Protein AF-A0A444UZ54-F1 (afdb_monomer_lite)

InterPro domains:
  IPR008380 HAD-superfamily hydrolase, subfamily IG, 5'-nucleotidase [PF05761] (2-70)
  IPR008380 HAD-superfamily hydrolase, subfamily IG, 5'-nucleotidase [PTHR12103] (2-69)
  IPR036412 HAD-like superfamily [SSF56784] (2-71)

Radius of gyration: 17.94 Å; chains: 1; bounding box: 31×48×44 Å

Sequence (94 aa):
MKERHELRSVTKNLFNPQFGSIFRTYHNPTYFSRRLCRFSDLYMASISCLLNYDLQFTFYPRRTPLQHEAPLWMDQLCTGCMKTPFLEEMVHIR

Foldseek 3Di:
DVVVVVVVVVQQVVADVPPGDCADDDPGGDPNNVVCVVPDPDDDPDPCVCVVDDPPDDDDDDDDDDPPDDPPVVRPPPPPPDDDPPPVVVVPDD

Secondary structure (DSSP, 8-state):
-HHHHHHHHHHHTTSBTTTB-SSEETTEE-HHHHHHHHH-S---S-GGGGGGS-TTPPP-PPP---TTS---GGGGTTSS----GGGTTGGG--

Organism: Acipenser ruthenus (NCBI:txid7906)

Structure (mmCIF, N/CA/C/O backbone):
data_AF-A0A444UZ54-F1
#
_entry.id   AF-A0A444UZ54-F1
#
loop_
_atom_site.group_PDB
_atom_site.id
_atom_site.type_symbol
_atom_site.label_atom_id
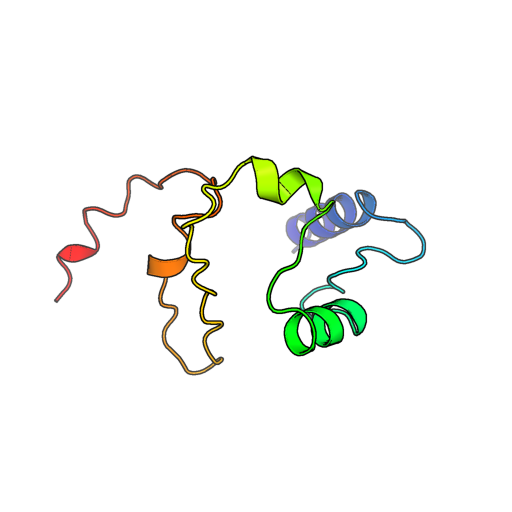_atom_site.label_alt_id
_atom_site.label_comp_id
_atom_site.label_asym_id
_atom_site.label_entity_id
_atom_site.label_seq_id
_atom_site.pdbx_PDB_ins_code
_atom_site.Cartn_x
_atom_site.Cartn_y
_atom_site.Cartn_z
_atom_site.occupancy
_atom_site.B_iso_or_equiv
_atom_site.auth_seq_id
_atom_site.auth_comp_id
_atom_site.auth_asym_id
_atom_site.auth_atom_id
_atom_site.pdbx_PDB_model_num
ATOM 1 N N . MET A 1 1 ? 18.512 5.375 -21.402 1.00 75.81 1 MET A N 1
ATOM 2 C CA . MET A 1 1 ? 17.944 4.000 -21.448 1.00 75.81 1 MET A CA 1
ATOM 3 C C . MET A 1 1 ? 18.828 2.971 -20.747 1.00 75.81 1 MET A C 1
ATOM 5 O O . MET A 1 1 ? 18.298 2.244 -19.920 1.00 75.81 1 MET A O 1
ATOM 9 N N . LYS A 1 2 ? 20.141 2.918 -21.018 1.00 92.00 2 LYS A N 1
ATOM 10 C CA . LYS A 1 2 ? 21.081 1.957 -20.405 1.00 92.00 2 LYS A CA 1
ATOM 11 C C . LYS A 1 2 ? 21.049 1.942 -18.866 1.00 92.00 2 LYS A C 1
ATOM 13 O O . LYS A 1 2 ? 20.739 0.912 -18.284 1.00 92.00 2 LYS A O 1
ATOM 18 N N . GLU A 1 3 ? 21.192 3.105 -18.240 1.00 95.12 3 GLU A N 1
ATOM 19 C CA . GLU A 1 3 ? 21.109 3.282 -16.780 1.00 95.12 3 GLU A CA 1
ATOM 20 C C . GLU A 1 3 ? 19.813 2.706 -16.174 1.00 95.12 3 GLU A C 1
ATOM 22 O O . GLU A 1 3 ? 19.824 1.951 -15.206 1.00 95.12 3 GLU A O 1
ATOM 27 N N . ARG A 1 4 ? 18.660 2.979 -16.802 1.00 90.06 4 ARG A N 1
ATOM 28 C CA . ARG A 1 4 ? 17.362 2.439 -16.367 1.00 90.06 4 ARG A CA 1
ATOM 29 C C . ARG A 1 4 ? 17.331 0.910 -16.401 1.00 90.06 4 ARG A C 1
ATOM 31 O O . ARG A 1 4 ? 16.679 0.299 -15.557 1.00 90.06 4 ARG A O 1
ATOM 38 N N . HIS A 1 5 ? 17.963 0.294 -17.397 1.00 89.81 5 HIS A N 1
ATOM 39 C CA . HIS A 1 5 ? 18.047 -1.162 -17.495 1.00 89.81 5 HIS A CA 1
ATOM 40 C C . HIS A 1 5 ? 18.979 -1.748 -16.434 1.00 89.81 5 HIS A C 1
ATOM 42 O O . HIS A 1 5 ? 18.623 -2.756 -15.824 1.00 89.81 5 HIS A O 1
ATOM 48 N N . GLU A 1 6 ? 20.109 -1.096 -16.171 1.00 93.44 6 GLU A N 1
ATOM 49 C CA . GLU A 1 6 ? 21.059 -1.495 -15.127 1.00 93.44 6 GLU A CA 1
ATOM 50 C C . GLU A 1 6 ? 20.401 -1.459 -13.746 1.00 93.44 6 GLU A C 1
ATOM 52 O O . GLU A 1 6 ? 20.375 -2.479 -13.057 1.00 93.44 6 GLU A O 1
ATOM 57 N N . LEU A 1 7 ? 19.737 -0.352 -13.397 1.00 88.88 7 LEU A N 1
ATOM 58 C CA . LEU A 1 7 ? 18.997 -0.227 -12.137 1.00 88.88 7 LEU A CA 1
ATOM 59 C C . LEU A 1 7 ? 17.924 -1.311 -11.991 1.00 88.88 7 LEU A C 1
ATOM 61 O O . LEU A 1 7 ? 17.827 -1.958 -10.954 1.00 88.88 7 LEU A O 1
ATOM 65 N N . ARG A 1 8 ? 17.146 -1.576 -13.048 1.00 85.19 8 ARG A N 1
ATOM 66 C CA . ARG A 1 8 ? 16.136 -2.650 -13.029 1.00 85.19 8 ARG A CA 1
ATOM 67 C C . ARG A 1 8 ? 16.746 -4.028 -12.810 1.00 85.19 8 ARG A C 1
ATOM 69 O O . ARG A 1 8 ? 16.113 -4.852 -12.156 1.00 85.19 8 ARG A O 1
ATOM 76 N N . SER A 1 9 ? 17.912 -4.292 -13.394 1.00 86.44 9 SER A N 1
ATOM 77 C CA . SER A 1 9 ? 18.624 -5.558 -13.221 1.00 86.44 9 SER A CA 1
ATOM 78 C C . SER A 1 9 ? 19.074 -5.720 -11.769 1.00 86.44 9 SER A C 1
ATOM 80 O O . SER A 1 9 ? 18.715 -6.698 -11.117 1.00 86.44 9 SER A O 1
ATOM 82 N N . VAL A 1 10 ? 19.737 -4.698 -11.221 1.00 89.19 10 VAL A N 1
ATOM 83 C CA . VAL A 1 10 ? 20.205 -4.687 -9.827 1.00 89.19 10 VAL A CA 1
ATOM 84 C C . VAL A 1 10 ? 19.039 -4.850 -8.851 1.00 89.19 10 VAL A C 1
ATOM 86 O O . VAL A 1 10 ? 19.098 -5.699 -7.964 1.00 89.19 10 VAL A O 1
ATOM 89 N N . THR A 1 11 ? 17.941 -4.110 -9.033 1.00 86.75 11 THR A N 1
ATOM 90 C CA . THR A 1 11 ? 16.787 -4.204 -8.126 1.00 86.75 11 THR A CA 1
ATOM 91 C C . THR A 1 11 ? 16.090 -5.563 -8.200 1.00 86.75 11 THR A C 1
ATOM 93 O O . THR A 1 11 ? 15.583 -6.044 -7.191 1.00 86.75 11 THR A O 1
ATOM 96 N N . LYS A 1 12 ? 16.061 -6.214 -9.370 1.00 86.31 12 LYS A N 1
ATOM 97 C CA . LYS A 1 12 ? 15.491 -7.565 -9.497 1.00 86.31 12 LYS A CA 1
ATOM 98 C C . LYS A 1 12 ? 16.302 -8.612 -8.735 1.00 86.31 12 LYS A C 1
ATOM 100 O O . LYS A 1 12 ? 15.700 -9.526 -8.181 1.00 86.31 12 LYS A O 1
ATOM 105 N N . ASN A 1 13 ? 17.621 -8.443 -8.657 1.00 87.69 13 ASN A N 1
ATOM 106 C CA . ASN A 1 13 ? 18.513 -9.369 -7.958 1.00 87.69 13 ASN A CA 1
ATOM 107 C C . ASN A 1 13 ? 18.362 -9.336 -6.425 1.00 87.69 13 ASN A C 1
ATOM 109 O O . ASN A 1 13 ? 18.886 -10.214 -5.752 1.00 87.69 13 ASN A O 1
ATOM 113 N N . LEU A 1 14 ? 17.643 -8.353 -5.867 1.00 89.31 14 LEU A N 1
ATOM 114 C CA . LEU A 1 14 ? 17.326 -8.283 -4.431 1.00 89.31 14 LEU A CA 1
ATOM 115 C C . LEU A 1 14 ? 16.203 -9.244 -4.017 1.00 89.31 14 LEU A C 1
ATOM 117 O O . LEU A 1 14 ? 15.989 -9.472 -2.828 1.00 89.31 14 LEU A O 1
ATOM 121 N N . PHE A 1 15 ? 15.445 -9.763 -4.982 1.00 91.62 15 PHE A N 1
ATOM 122 C CA . PHE A 1 15 ? 14.326 -10.660 -4.729 1.00 91.62 15 PHE A CA 1
ATOM 123 C C . PHE A 1 15 ? 14.705 -12.109 -5.014 1.00 91.62 15 PHE A C 1
ATOM 125 O O . PHE A 1 15 ? 15.769 -12.408 -5.550 1.00 91.62 15 PHE A O 1
ATOM 132 N N . ASN A 1 16 ? 13.795 -13.024 -4.678 1.00 91.94 16 ASN A N 1
ATOM 133 C CA . ASN A 1 16 ? 13.951 -14.423 -5.036 1.00 91.94 16 ASN A CA 1
ATOM 134 C C . ASN A 1 16 ? 14.212 -14.550 -6.557 1.00 91.94 16 ASN A C 1
ATOM 136 O O . ASN A 1 16 ? 13.418 -14.031 -7.344 1.00 91.94 16 ASN A O 1
ATOM 140 N N . PRO A 1 17 ? 15.281 -15.239 -6.991 1.00 90.88 17 PRO A N 1
ATOM 141 C CA . PRO A 1 17 ? 15.667 -15.275 -8.403 1.00 90.88 17 PRO A CA 1
ATOM 142 C C . PRO A 1 17 ? 14.679 -16.046 -9.291 1.00 90.88 17 PRO A C 1
ATOM 144 O O . PRO A 1 17 ? 14.650 -15.827 -10.498 1.00 90.88 17 PRO A O 1
ATOM 147 N N . GLN A 1 18 ? 13.865 -16.935 -8.715 1.00 92.00 18 GLN A N 1
ATOM 148 C CA . GLN A 1 18 ? 12.900 -17.757 -9.450 1.00 92.00 18 GLN A CA 1
ATOM 149 C C . GLN A 1 18 ? 11.527 -17.082 -9.545 1.00 92.00 18 GLN A C 1
ATOM 151 O O . GLN A 1 18 ? 10.904 -17.088 -10.604 1.00 92.00 18 GLN A O 1
ATOM 156 N N . PHE A 1 19 ? 11.057 -16.486 -8.446 1.00 89.69 19 PHE A N 1
ATOM 157 C CA . PHE A 1 19 ? 9.685 -15.976 -8.325 1.00 89.69 19 PHE A CA 1
ATOM 158 C C . PHE A 1 19 ? 9.594 -14.452 -8.189 1.00 89.69 19 PHE A C 1
ATOM 160 O O . PHE A 1 19 ? 8.518 -13.876 -8.347 1.00 89.69 19 PHE A O 1
ATOM 167 N N . GLY A 1 20 ? 10.711 -13.775 -7.927 1.00 92.12 20 GLY A N 1
ATOM 168 C CA . GLY A 1 20 ? 10.748 -12.338 -7.691 1.00 92.12 20 GLY A CA 1
ATOM 169 C C . GLY A 1 20 ? 10.039 -11.935 -6.398 1.00 92.12 20 GLY A C 1
ATOM 170 O O . GLY A 1 20 ? 10.082 -12.634 -5.385 1.00 92.12 20 GLY A O 1
ATOM 171 N N . SER A 1 21 ? 9.420 -10.755 -6.417 1.00 93.69 21 SER A N 1
ATOM 172 C CA . SER A 1 21 ? 8.649 -10.249 -5.283 1.00 93.69 21 SER A CA 1
ATOM 173 C C . SER A 1 21 ? 7.287 -10.932 -5.207 1.00 93.69 21 SER A C 1
ATOM 175 O O . SER A 1 21 ? 6.550 -10.974 -6.191 1.00 93.69 21 SER A O 1
ATOM 177 N N . ILE A 1 22 ? 6.895 -11.350 -4.001 1.00 95.19 22 ILE A N 1
ATOM 178 C CA . ILE A 1 22 ? 5.537 -11.839 -3.738 1.00 95.19 22 ILE A CA 1
ATOM 179 C C . ILE A 1 22 ? 4.472 -10.760 -3.981 1.00 95.19 22 ILE A C 1
ATOM 181 O O . ILE A 1 22 ? 3.325 -11.096 -4.261 1.00 95.19 22 ILE A O 1
ATOM 185 N N . PHE A 1 23 ? 4.828 -9.470 -3.921 1.00 95.12 23 PHE A N 1
ATOM 186 C CA . PHE A 1 23 ? 3.853 -8.380 -3.970 1.00 95.12 23 PHE A CA 1
ATOM 187 C C . PHE A 1 23 ? 3.672 -7.743 -5.351 1.00 95.12 23 PHE A C 1
ATOM 189 O O . PHE A 1 23 ? 2.591 -7.227 -5.662 1.00 95.12 23 PHE A O 1
ATOM 196 N N . ARG A 1 24 ? 4.711 -7.727 -6.190 1.00 92.38 24 ARG A N 1
ATOM 197 C CA . ARG A 1 24 ? 4.689 -6.985 -7.458 1.00 92.38 24 ARG A CA 1
ATOM 198 C C . ARG A 1 24 ? 5.500 -7.675 -8.546 1.00 92.38 24 ARG A C 1
ATOM 200 O O . ARG A 1 24 ? 6.609 -8.143 -8.314 1.00 92.38 24 ARG A O 1
ATOM 207 N N . THR A 1 25 ? 4.994 -7.606 -9.770 1.00 88.69 25 THR A N 1
ATOM 208 C CA . THR A 1 25 ? 5.727 -7.952 -10.986 1.00 88.69 25 THR A CA 1
ATOM 209 C C . THR A 1 25 ? 5.816 -6.713 -11.867 1.00 88.69 25 THR A C 1
ATOM 211 O O . THR A 1 25 ? 4.823 -6.268 -12.444 1.00 88.69 25 THR A O 1
ATOM 214 N N . TYR A 1 26 ? 7.017 -6.141 -11.974 1.00 85.12 26 TYR A N 1
ATOM 215 C CA . TYR A 1 26 ? 7.259 -4.892 -12.699 1.00 85.12 26 TYR A CA 1
ATOM 216 C C . TYR A 1 26 ? 6.357 -3.750 -12.194 1.00 85.12 26 TYR A C 1
ATOM 218 O O . TYR A 1 26 ? 6.549 -3.290 -11.074 1.00 85.12 26 TYR A O 1
ATOM 226 N N . HIS A 1 27 ? 5.369 -3.317 -12.979 1.00 84.62 27 HIS A N 1
ATOM 227 C CA . HIS A 1 27 ? 4.438 -2.247 -12.607 1.00 84.62 27 HIS A CA 1
ATOM 228 C C . HIS A 1 27 ? 3.153 -2.753 -11.953 1.00 84.62 27 HIS A C 1
ATOM 230 O O . HIS A 1 27 ? 2.422 -1.961 -11.367 1.00 84.62 27 HIS A O 1
ATOM 236 N N . ASN A 1 28 ? 2.887 -4.059 -11.992 1.00 91.00 28 ASN A N 1
ATOM 237 C CA . ASN A 1 28 ? 1.590 -4.623 -11.627 1.00 91.00 28 ASN A CA 1
ATOM 238 C C . ASN A 1 28 ? 1.647 -5.373 -10.288 1.00 91.00 28 ASN A C 1
ATOM 240 O O . ASN A 1 28 ? 2.621 -6.086 -10.037 1.00 91.00 28 ASN A O 1
ATOM 244 N N . PRO A 1 29 ? 0.622 -5.259 -9.426 1.00 95.06 29 PRO A N 1
ATOM 245 C CA . PRO A 1 29 ? 0.520 -6.097 -8.236 1.00 95.06 29 PRO A CA 1
ATOM 246 C C . PRO A 1 29 ? 0.327 -7.567 -8.631 1.00 95.06 29 PRO A C 1
ATOM 248 O O . PRO A 1 29 ? -0.332 -7.873 -9.628 1.00 95.06 29 PRO A O 1
ATOM 251 N N . THR A 1 30 ? 0.873 -8.482 -7.835 1.00 96.38 30 THR A N 1
ATOM 252 C CA . THR A 1 30 ? 0.648 -9.925 -8.013 1.00 96.38 30 THR A CA 1
ATOM 253 C C . THR A 1 30 ? -0.785 -10.313 -7.642 1.00 96.38 30 THR A C 1
ATOM 255 O O . THR A 1 30 ? -1.517 -9.560 -6.992 1.00 96.38 30 THR A O 1
ATOM 258 N N . TYR A 1 31 ? -1.188 -11.533 -8.007 1.00 96.62 31 TYR A N 1
ATOM 259 C CA . TYR A 1 31 ? -2.449 -12.109 -7.537 1.00 96.62 31 TYR A CA 1
ATOM 260 C C . TYR A 1 31 ? -2.534 -12.128 -6.002 1.00 96.62 31 TYR A C 1
ATOM 262 O O . TYR A 1 31 ? -3.569 -11.762 -5.448 1.00 96.62 31 TYR A O 1
ATOM 270 N N . PHE A 1 32 ? -1.430 -12.472 -5.327 1.00 96.88 32 PHE A N 1
ATOM 271 C CA . PHE A 1 32 ? -1.332 -12.443 -3.868 1.00 96.88 32 PHE A CA 1
ATOM 272 C C . PHE A 1 32 ? -1.659 -11.054 -3.308 1.00 96.88 32 PHE A C 1
ATOM 274 O O . PHE A 1 32 ? -2.582 -10.937 -2.508 1.00 96.88 32 PHE A O 1
ATOM 281 N N . SER A 1 33 ? -1.009 -9.992 -3.798 1.00 96.31 33 SER A N 1
ATOM 282 C CA . SER A 1 33 ? -1.297 -8.615 -3.361 1.00 96.31 33 SER A CA 1
ATOM 283 C C . SER A 1 33 ? -2.749 -8.211 -3.566 1.00 96.31 33 SER A C 1
ATOM 285 O O . SER A 1 33 ? -3.350 -7.588 -2.699 1.00 96.31 33 SER A O 1
ATOM 287 N N . ARG A 1 34 ? -3.344 -8.575 -4.707 1.00 95.38 34 ARG A N 1
ATOM 288 C CA . ARG A 1 34 ? -4.748 -8.242 -4.990 1.00 95.38 34 ARG A CA 1
ATOM 289 C C . ARG A 1 34 ? -5.711 -8.949 -4.036 1.00 95.38 34 ARG A C 1
ATOM 291 O O . ARG A 1 34 ? -6.733 -8.372 -3.680 1.00 95.38 34 ARG A O 1
ATOM 298 N N . ARG A 1 35 ? -5.412 -10.194 -3.651 1.00 97.38 35 ARG A N 1
ATOM 299 C CA . ARG A 1 35 ? -6.209 -10.951 -2.671 1.00 97.38 35 ARG A CA 1
ATOM 300 C C . ARG A 1 35 ? -6.008 -10.395 -1.266 1.00 97.38 35 ARG A C 1
ATOM 302 O O . ARG A 1 35 ? -6.999 -10.205 -0.573 1.00 97.38 35 ARG A O 1
ATOM 309 N N . LEU A 1 36 ? -4.770 -10.065 -0.903 1.00 95.69 36 LEU A N 1
ATOM 310 C CA . LEU A 1 36 ? -4.422 -9.421 0.360 1.00 95.69 36 LEU A CA 1
ATOM 311 C C . LEU A 1 36 ? -5.239 -8.136 0.557 1.00 95.69 36 LEU A C 1
ATOM 313 O O . LEU A 1 36 ? -6.054 -8.063 1.466 1.00 95.69 36 LEU A O 1
ATOM 317 N N . CYS A 1 37 ? -5.135 -7.180 -0.370 1.00 92.50 37 CYS A N 1
ATOM 318 C CA . CYS A 1 37 ? -5.860 -5.909 -0.279 1.00 92.50 37 CYS A CA 1
ATOM 319 C C . CYS A 1 37 ? -7.392 -6.051 -0.292 1.00 92.50 37 CYS A C 1
ATOM 321 O O . CYS A 1 37 ? -8.083 -5.107 0.067 1.00 92.50 37 CYS A O 1
ATOM 323 N N . ARG A 1 38 ? -7.935 -7.184 -0.760 1.00 94.62 38 ARG A N 1
ATOM 324 C CA . ARG A 1 38 ? -9.384 -7.425 -0.807 1.00 94.62 38 ARG A CA 1
ATOM 325 C C . ARG A 1 38 ? -9.921 -8.110 0.450 1.00 94.62 38 ARG A C 1
ATOM 327 O O . ARG A 1 38 ? -11.102 -7.957 0.737 1.00 94.62 38 ARG A O 1
ATOM 334 N N . PHE A 1 39 ? -9.107 -8.917 1.127 1.00 96.75 39 PHE A N 1
ATOM 335 C CA . PHE A 1 39 ? -9.575 -9.792 2.207 1.00 96.75 39 PHE A CA 1
ATOM 336 C C . PHE A 1 39 ? -9.023 -9.460 3.583 1.00 96.75 39 PHE A C 1
ATOM 338 O O . PHE A 1 39 ? -9.596 -9.916 4.567 1.00 96.75 39 PHE A O 1
ATOM 345 N N . SER A 1 40 ? -7.923 -8.718 3.664 1.00 94.94 40 SER A N 1
ATOM 346 C CA . SER A 1 40 ? -7.379 -8.263 4.937 1.00 94.94 40 SER A CA 1
ATOM 347 C C . SER A 1 40 ? -7.481 -6.751 5.023 1.00 94.94 40 SER A C 1
ATOM 349 O O . SER A 1 40 ? -6.913 -6.055 4.181 1.00 94.94 40 SER A O 1
ATOM 351 N N . ASP A 1 41 ? -8.123 -6.262 6.079 1.00 93.25 41 ASP A N 1
ATOM 352 C CA . ASP A 1 41 ? -8.126 -4.835 6.404 1.00 93.25 41 ASP A CA 1
ATOM 353 C C . ASP A 1 41 ? -6.745 -4.372 6.897 1.00 93.25 41 ASP A C 1
ATOM 355 O O . ASP A 1 41 ? -6.334 -3.240 6.650 1.00 93.25 41 ASP A O 1
ATOM 359 N N . LEU A 1 42 ? -5.992 -5.272 7.546 1.00 93.69 42 LEU A N 1
ATOM 360 C CA . LEU A 1 42 ? -4.644 -5.025 8.049 1.00 93.69 42 LEU A CA 1
ATOM 361 C C . LEU A 1 42 ? -3.697 -6.166 7.667 1.00 93.69 42 LEU A C 1
ATOM 363 O O . LEU A 1 42 ? -4.011 -7.343 7.844 1.00 93.69 42 LEU A O 1
ATOM 367 N N . TYR A 1 43 ? -2.510 -5.805 7.184 1.00 94.88 43 TYR A N 1
ATOM 368 C CA . TYR A 1 43 ? -1.422 -6.737 6.906 1.00 94.88 43 TYR A CA 1
ATOM 369 C C . TYR A 1 43 ? -0.142 -6.289 7.609 1.00 94.88 43 TYR A C 1
ATOM 371 O O . TYR A 1 43 ? 0.231 -5.118 7.569 1.00 94.88 43 TYR A O 1
ATOM 379 N N . MET A 1 44 ? 0.543 -7.243 8.230 1.00 95.50 44 MET A N 1
ATOM 380 C CA . MET A 1 44 ? 1.807 -7.051 8.938 1.00 95.50 44 MET A CA 1
ATOM 381 C C . MET A 1 44 ? 2.612 -8.352 8.909 1.00 95.50 44 MET A C 1
ATOM 383 O O . MET A 1 44 ? 2.069 -9.421 8.640 1.00 95.50 44 MET A O 1
ATOM 387 N N . ALA A 1 45 ? 3.918 -8.262 9.177 1.00 95.31 45 ALA A N 1
ATOM 388 C CA . ALA A 1 45 ? 4.803 -9.427 9.166 1.00 95.31 45 ALA A CA 1
ATOM 389 C C . ALA A 1 45 ? 4.509 -10.419 10.310 1.00 95.31 45 ALA A C 1
ATOM 391 O O . ALA A 1 45 ? 4.718 -11.617 10.146 1.00 95.31 45 ALA A O 1
ATOM 392 N N . SER A 1 46 ? 4.033 -9.929 11.460 1.00 96.19 46 SER A N 1
ATOM 393 C CA . SER A 1 46 ? 3.658 -10.733 12.629 1.00 96.19 46 SER A CA 1
ATOM 394 C C . SER A 1 46 ? 2.590 -10.015 13.457 1.00 96.19 46 SER A C 1
ATOM 396 O O . SER A 1 46 ? 2.551 -8.787 13.482 1.00 96.19 46 SER A O 1
ATOM 398 N N . ILE A 1 47 ? 1.773 -10.773 14.195 1.00 95.31 47 ILE A N 1
ATOM 399 C CA . ILE A 1 47 ? 0.786 -10.239 15.152 1.00 95.31 47 ILE A CA 1
ATOM 400 C C . ILE A 1 47 ? 1.471 -9.384 16.224 1.00 95.31 47 ILE A C 1
ATOM 402 O O . ILE A 1 47 ? 0.924 -8.368 16.641 1.00 95.31 47 ILE A O 1
ATOM 406 N N . SER A 1 48 ? 2.699 -9.732 16.622 1.00 97.38 48 SER A N 1
ATOM 407 C CA . SER A 1 48 ? 3.472 -8.962 17.604 1.00 97.38 48 SER A CA 1
ATOM 408 C C . SER A 1 48 ? 3.708 -7.512 17.174 1.00 97.38 48 SER A C 1
ATOM 410 O O . SER A 1 48 ? 3.944 -6.662 18.027 1.00 97.38 48 SER A O 1
ATOM 412 N N . CYS A 1 49 ? 3.602 -7.192 15.877 1.00 96.06 49 CYS A N 1
ATOM 413 C CA . CYS A 1 49 ? 3.671 -5.813 15.405 1.00 96.06 49 CYS A CA 1
ATOM 414 C C . CYS A 1 49 ? 2.554 -4.932 15.994 1.00 96.06 49 CYS A C 1
ATOM 416 O O . CYS A 1 49 ? 2.791 -3.737 16.165 1.00 96.06 49 CYS A O 1
ATOM 418 N N . LEU A 1 50 ? 1.395 -5.500 16.363 1.00 95.06 50 LEU A N 1
ATOM 419 C CA . LEU A 1 50 ? 0.300 -4.776 17.027 1.00 95.06 50 LEU A CA 1
ATOM 420 C C . LEU A 1 50 ? 0.689 -4.232 18.403 1.00 95.06 50 LEU A C 1
ATOM 422 O O . LEU A 1 50 ? 0.133 -3.226 18.822 1.00 95.06 50 LEU A O 1
ATOM 426 N N . LEU A 1 51 ? 1.675 -4.836 19.077 1.00 95.44 51 LEU A N 1
ATOM 427 C CA . LEU A 1 51 ? 2.138 -4.385 20.396 1.00 95.44 51 LEU A CA 1
ATOM 428 C C . LEU A 1 51 ? 2.829 -3.014 20.353 1.00 95.44 51 LEU A C 1
ATOM 430 O O . LEU A 1 51 ? 3.056 -2.412 21.395 1.00 95.44 51 LEU A O 1
ATOM 434 N N . ASN A 1 52 ? 3.162 -2.518 19.157 1.00 95.94 52 ASN A N 1
ATOM 435 C CA . ASN A 1 52 ? 3.731 -1.183 18.969 1.00 95.94 52 ASN A CA 1
ATOM 436 C C . ASN A 1 52 ? 2.659 -0.085 18.852 1.00 95.94 52 ASN A C 1
ATOM 438 O O . ASN A 1 52 ? 3.004 1.074 18.629 1.00 95.94 52 ASN A O 1
ATOM 442 N N . TYR A 1 53 ? 1.376 -0.439 18.959 1.00 95.31 53 TYR A N 1
ATOM 443 C CA . TYR A 1 53 ? 0.249 0.485 18.873 1.00 95.31 53 TYR A CA 1
ATOM 444 C C . TYR A 1 53 ? -0.530 0.499 20.190 1.00 95.31 53 TYR A C 1
ATOM 446 O O . TYR A 1 53 ? -0.585 -0.498 20.908 1.00 95.31 53 TYR A O 1
ATOM 454 N N . ASP A 1 54 ? -1.153 1.637 20.491 1.00 95.69 54 ASP A N 1
ATOM 455 C CA . ASP A 1 54 ? -2.132 1.737 21.573 1.00 95.69 54 ASP A CA 1
ATOM 456 C C . ASP A 1 54 ? -3.364 0.867 21.253 1.00 95.69 54 ASP A C 1
ATOM 458 O O . ASP A 1 54 ? -3.743 0.707 20.091 1.00 95.69 54 ASP A O 1
ATOM 462 N N . LEU A 1 55 ? -4.027 0.341 22.283 1.00 94.44 55 LEU A N 1
ATOM 463 C CA . LEU A 1 55 ? -5.280 -0.406 22.145 1.00 94.44 55 LEU A CA 1
ATOM 464 C C . LEU A 1 55 ? -6.416 0.435 21.539 1.00 94.44 55 LEU A C 1
ATOM 466 O O . LEU A 1 55 ? -7.338 -0.128 20.956 1.00 94.44 55 LEU A O 1
ATOM 470 N N . GLN A 1 56 ? -6.358 1.763 21.668 1.00 96.44 56 GLN A N 1
ATOM 471 C CA . GLN A 1 56 ? -7.319 2.706 21.083 1.00 96.44 56 GLN A CA 1
ATOM 472 C C . GLN A 1 56 ? -6.854 3.273 19.730 1.00 96.44 56 GLN A C 1
ATOM 474 O O . GLN A 1 56 ? -7.441 4.225 19.207 1.00 96.44 56 GLN A O 1
ATOM 479 N N . PHE A 1 57 ? -5.784 2.725 19.146 1.00 95.62 57 PHE A N 1
ATOM 480 C CA . PHE A 1 57 ? -5.255 3.217 17.881 1.00 95.62 57 PHE A CA 1
ATOM 481 C C . PHE A 1 57 ? -6.218 2.938 16.719 1.00 95.62 57 PHE A C 1
ATOM 483 O O . PHE A 1 57 ? -6.643 1.807 16.488 1.00 95.62 57 PHE A O 1
ATOM 490 N N . THR A 1 58 ? -6.528 3.975 15.940 1.00 95.00 58 THR A N 1
ATOM 491 C CA . THR A 1 58 ? -7.375 3.866 14.744 1.00 95.00 58 THR A CA 1
ATOM 492 C C . THR A 1 58 ? -6.512 3.868 13.483 1.00 95.00 58 THR A C 1
ATOM 494 O O . THR A 1 58 ? -5.799 4.834 13.212 1.00 95.00 58 THR A O 1
ATOM 497 N N . PHE A 1 59 ? -6.591 2.799 12.686 1.00 93.06 59 PHE A N 1
ATOM 498 C CA . PHE A 1 59 ? -5.888 2.693 11.405 1.00 93.06 59 PHE A CA 1
ATOM 499 C C . PHE A 1 59 ? -6.678 3.384 10.283 1.00 93.06 59 PHE A C 1
ATOM 501 O O . PHE A 1 59 ? -7.828 3.039 10.026 1.00 93.06 59 PHE A O 1
ATOM 508 N N . TYR A 1 60 ? -6.041 4.319 9.571 1.00 89.19 60 TYR A N 1
ATOM 509 C CA . TYR A 1 60 ? -6.637 5.022 8.428 1.00 89.19 60 TYR A CA 1
ATOM 510 C C . TYR A 1 60 ? -6.010 4.544 7.105 1.00 89.19 60 TYR A C 1
ATOM 512 O O . TYR A 1 60 ? -4.849 4.875 6.832 1.00 89.19 60 TYR A O 1
ATOM 520 N N . PRO A 1 61 ? -6.731 3.770 6.268 1.00 85.31 61 PRO A N 1
ATOM 521 C CA . PRO A 1 61 ? -6.200 3.292 4.996 1.00 85.31 61 PRO A CA 1
ATOM 522 C C . PRO A 1 61 ? -5.993 4.445 4.009 1.00 85.31 61 PRO A C 1
ATOM 524 O O . PRO A 1 61 ? -6.781 5.389 3.937 1.00 85.31 61 PRO A O 1
ATOM 527 N N . ARG A 1 62 ? -4.927 4.352 3.209 1.00 79.00 62 ARG A N 1
ATOM 528 C CA . ARG A 1 62 ? -4.614 5.347 2.175 1.00 79.00 62 ARG A CA 1
ATOM 529 C C . ARG A 1 62 ? -5.438 5.100 0.924 1.00 79.00 62 ARG A C 1
ATOM 531 O O . ARG A 1 62 ? -5.624 3.956 0.502 1.00 79.00 62 ARG A O 1
ATOM 538 N N . ARG A 1 63 ? -5.883 6.182 0.288 1.00 81.88 63 ARG A N 1
ATOM 539 C CA . ARG A 1 63 ? -6.574 6.095 -1.000 1.00 81.88 63 ARG A CA 1
ATOM 540 C C . ARG A 1 63 ? -5.558 5.827 -2.108 1.00 81.88 63 ARG A C 1
ATOM 542 O O . ARG A 1 63 ? -4.511 6.462 -2.167 1.00 81.88 63 ARG A O 1
ATOM 549 N N . THR A 1 64 ? -5.882 4.895 -3.002 1.00 81.88 64 THR A N 1
ATOM 550 C CA . THR A 1 64 ? -5.143 4.722 -4.260 1.00 81.88 64 THR A CA 1
ATOM 551 C C . THR A 1 64 ? -5.879 5.511 -5.340 1.00 81.88 64 THR A C 1
ATOM 553 O O . THR A 1 64 ? -7.003 5.123 -5.665 1.00 81.88 64 THR A O 1
ATOM 556 N N . PRO A 1 65 ? -5.308 6.611 -5.861 1.00 81.81 65 PRO A N 1
ATOM 557 C CA . PRO A 1 65 ? -5.998 7.435 -6.839 1.00 81.81 65 PRO A CA 1
ATOM 558 C C . PRO A 1 65 ? -6.163 6.703 -8.171 1.00 81.81 65 PRO A C 1
ATOM 560 O O . PRO A 1 65 ? -5.323 5.884 -8.565 1.00 81.81 65 PRO A O 1
ATOM 563 N N . LEU A 1 66 ? -7.252 7.005 -8.874 1.00 85.56 66 LEU A N 1
ATOM 564 C CA . LEU A 1 66 ? -7.473 6.509 -10.232 1.00 85.56 66 LEU A CA 1
ATOM 565 C C . LEU A 1 66 ? -6.554 7.228 -11.230 1.00 85.56 66 LEU A C 1
ATOM 567 O O . LEU A 1 66 ? -6.053 8.315 -10.973 1.00 85.56 66 LEU A O 1
ATOM 571 N N . GLN A 1 67 ? -6.342 6.636 -12.408 1.00 86.44 67 GLN A N 1
ATOM 572 C CA . GLN A 1 67 ? -5.396 7.166 -13.406 1.00 86.44 67 GLN A CA 1
ATOM 573 C C . GLN A 1 67 ? -5.730 8.578 -13.913 1.00 86.44 67 GLN A C 1
ATOM 575 O O . GLN A 1 67 ? -4.844 9.268 -14.404 1.00 86.44 67 GLN A O 1
ATOM 580 N N . HIS A 1 68 ? -6.998 8.980 -13.830 1.00 91.38 68 HIS A N 1
ATOM 581 C CA . HIS A 1 68 ? -7.475 10.303 -14.230 1.00 91.38 68 HIS A CA 1
ATOM 582 C C . HIS A 1 68 ? -7.591 11.276 -13.050 1.00 91.38 68 HIS A C 1
ATOM 584 O O . HIS A 1 68 ? -7.924 12.441 -13.250 1.00 91.38 68 HIS A O 1
ATOM 590 N N . GLU A 1 69 ? -7.369 10.807 -11.823 1.00 85.81 69 GLU A N 1
ATOM 591 C CA . GLU A 1 69 ? -7.350 11.675 -10.654 1.00 85.81 69 GLU A CA 1
ATOM 592 C C . GLU A 1 69 ? -6.003 12.398 -10.594 1.00 85.81 69 GLU A C 1
ATOM 594 O O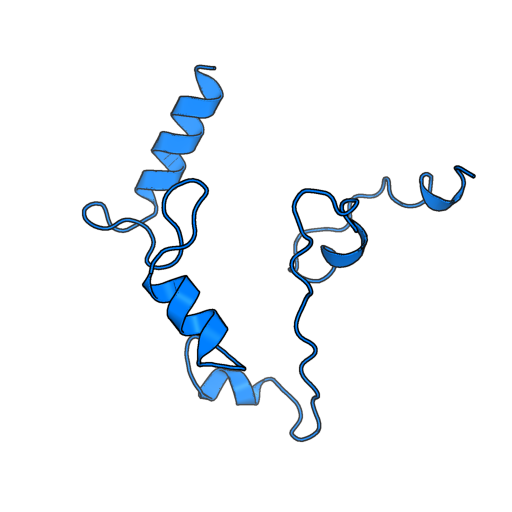 . GLU A 1 69 ? -4.953 11.834 -10.915 1.00 85.81 69 GLU A O 1
ATOM 599 N N . ALA A 1 70 ? -6.025 13.666 -10.179 1.00 78.12 70 ALA A N 1
ATOM 600 C CA . ALA A 1 70 ? -4.795 14.406 -9.946 1.00 78.12 70 ALA A CA 1
ATOM 601 C C . ALA A 1 70 ? -3.950 13.665 -8.892 1.00 78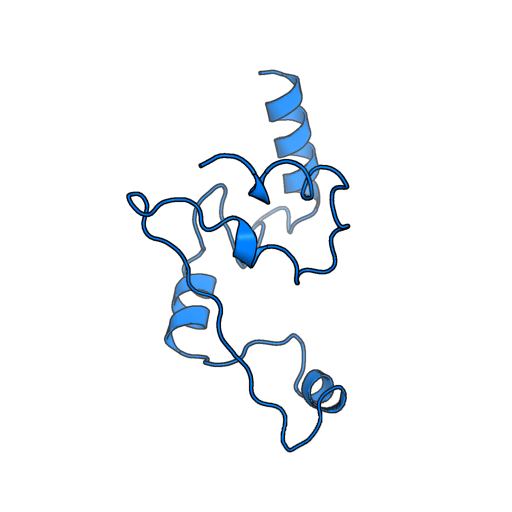.12 70 ALA A C 1
ATOM 603 O O . ALA A 1 70 ? -4.509 13.205 -7.889 1.00 78.12 70 ALA A O 1
ATOM 604 N N . PRO A 1 71 ? -2.618 13.554 -9.065 1.00 65.00 71 PRO A N 1
ATOM 6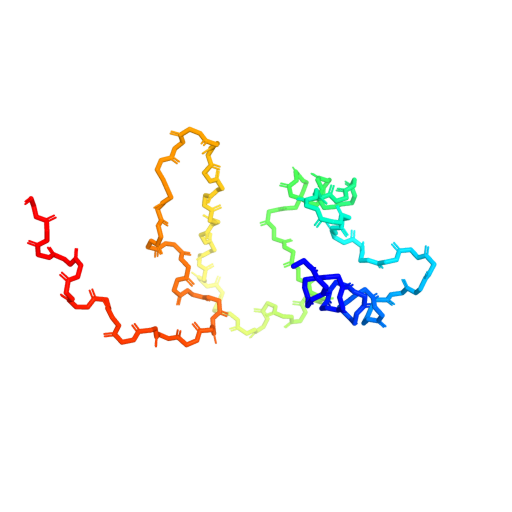05 C CA . PRO A 1 71 ? -1.762 12.997 -8.032 1.00 65.00 71 PRO A CA 1
ATOM 606 C C . PRO A 1 71 ? -1.894 13.870 -6.783 1.00 65.00 71 PRO A C 1
ATOM 608 O O . PRO A 1 71 ? -1.351 14.971 -6.726 1.00 65.00 71 PRO A O 1
ATOM 611 N N . LEU A 1 72 ? -2.630 13.399 -5.778 1.00 61.56 72 LEU A N 1
ATOM 612 C CA . LEU A 1 72 ? -2.645 14.007 -4.453 1.00 61.56 72 LEU A CA 1
ATOM 613 C C . LEU A 1 72 ? -1.297 13.681 -3.795 1.00 61.56 72 LEU A C 1
ATOM 615 O O . LEU A 1 72 ? -1.177 12.777 -2.972 1.00 61.56 72 LEU A O 1
ATOM 619 N N . TRP A 1 73 ? -0.246 14.392 -4.204 1.00 53.62 73 TRP A N 1
ATOM 620 C CA . TRP A 1 73 ? 1.133 14.248 -3.714 1.00 53.62 73 TRP A CA 1
ATOM 621 C C . TRP A 1 73 ? 1.266 14.496 -2.202 1.00 53.62 73 TRP A C 1
ATOM 623 O O . TRP A 1 73 ? 2.281 14.159 -1.599 1.00 53.62 73 TRP A O 1
ATOM 633 N N . MET A 1 74 ? 0.215 15.012 -1.564 1.00 45.41 74 MET A N 1
ATOM 634 C CA . MET A 1 74 ? 0.132 15.210 -0.119 1.00 45.41 74 MET A CA 1
ATOM 635 C C . MET A 1 74 ? 0.091 13.892 0.666 1.00 45.41 74 MET A C 1
ATOM 637 O O . MET A 1 74 ? 0.418 13.877 1.852 1.00 45.41 74 MET A O 1
ATOM 641 N N . ASP A 1 75 ? -0.234 12.767 0.016 1.00 49.72 75 ASP A N 1
ATOM 642 C CA . ASP A 1 75 ? -0.406 11.493 0.706 1.00 49.72 75 ASP A CA 1
ATOM 643 C C . ASP A 1 75 ? 0.888 10.646 0.855 1.00 49.72 75 ASP A C 1
ATOM 645 O O . ASP A 1 75 ? 0.842 9.520 1.356 1.00 49.72 75 ASP A O 1
ATOM 649 N N . GLN A 1 76 ? 2.060 11.160 0.467 1.00 46.72 76 GLN A N 1
ATOM 650 C CA . GLN A 1 76 ? 3.333 10.416 0.546 1.00 46.72 76 GLN A CA 1
ATOM 651 C C . GLN A 1 76 ? 4.196 10.706 1.790 1.00 46.72 76 GLN A C 1
ATOM 653 O O . GLN A 1 76 ? 5.194 10.020 2.007 1.00 46.72 76 GLN A O 1
ATOM 658 N N . LEU A 1 77 ? 3.804 11.644 2.657 1.00 45.91 77 LEU A N 1
ATOM 659 C CA . LEU A 1 77 ? 4.639 12.121 3.775 1.00 45.91 77 LEU A CA 1
ATOM 660 C C . LEU A 1 77 ? 4.812 11.145 4.960 1.00 45.91 77 LEU A C 1
ATOM 662 O O . LEU A 1 77 ? 5.575 11.445 5.875 1.00 45.91 77 LEU A O 1
ATOM 666 N N . CYS A 1 78 ? 4.156 9.979 4.973 1.00 42.53 78 CYS A N 1
ATOM 667 C CA . CYS A 1 78 ? 4.145 9.097 6.153 1.00 42.53 78 CYS A CA 1
ATOM 668 C C . CYS A 1 78 ? 4.879 7.753 5.986 1.00 42.53 78 CYS A C 1
ATOM 670 O O . CYS A 1 78 ? 4.854 6.945 6.909 1.00 42.53 78 CYS A O 1
ATOM 672 N N . THR A 1 79 ? 5.589 7.509 4.875 1.00 43.53 79 THR A N 1
ATOM 673 C CA . THR A 1 79 ? 6.387 6.268 4.691 1.00 43.53 79 THR A CA 1
ATOM 674 C C . THR A 1 79 ? 7.854 6.418 5.120 1.00 43.53 79 THR A C 1
ATOM 676 O O . THR A 1 79 ? 8.734 5.777 4.554 1.00 43.53 79 THR A O 1
ATOM 679 N N . GLY A 1 80 ? 8.156 7.298 6.082 1.00 40.84 80 GLY A N 1
ATOM 680 C CA . GLY A 1 80 ? 9.503 7.422 6.662 1.00 40.84 80 GLY A CA 1
ATOM 681 C C . GLY A 1 80 ? 10.633 7.797 5.687 1.00 40.84 80 GLY A C 1
ATOM 682 O O . GLY A 1 80 ? 11.799 7.748 6.070 1.00 40.84 80 GLY A O 1
ATOM 683 N N . CYS A 1 81 ? 10.326 8.183 4.445 1.00 42.06 81 CYS A N 1
ATOM 684 C CA . CYS A 1 81 ? 11.301 8.695 3.489 1.00 42.06 81 CYS A CA 1
ATOM 685 C C . CYS A 1 81 ? 11.245 10.229 3.503 1.00 42.06 81 CYS A C 1
ATOM 687 O O . CYS A 1 81 ? 10.196 10.821 3.268 1.00 42.06 81 CYS A O 1
ATOM 689 N N . MET A 1 82 ? 12.380 10.813 3.880 1.00 38.06 82 MET A N 1
ATOM 690 C CA . MET A 1 82 ? 12.711 12.220 4.123 1.00 38.06 82 M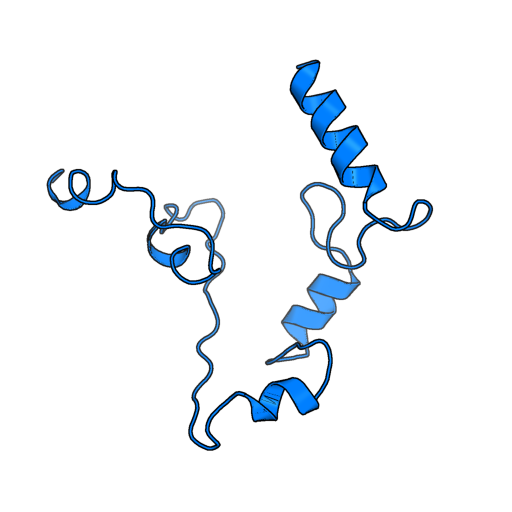ET A CA 1
ATOM 691 C C . MET A 1 82 ? 11.821 13.279 3.448 1.00 38.06 82 MET A C 1
ATOM 693 O O . MET A 1 82 ? 11.587 13.257 2.243 1.00 38.06 82 MET A O 1
ATOM 697 N N . LYS A 1 83 ? 11.432 14.285 4.244 1.00 38.06 83 LYS A N 1
ATOM 698 C CA . LYS A 1 83 ? 10.883 15.566 3.780 1.00 38.06 83 LYS A CA 1
ATOM 699 C C . LYS A 1 83 ? 11.822 16.173 2.730 1.00 38.06 83 LYS A C 1
ATOM 701 O O . LYS A 1 83 ? 12.976 16.461 3.038 1.00 38.06 83 LYS A O 1
ATOM 706 N N . THR A 1 84 ? 11.339 16.403 1.513 1.00 45.59 84 THR A N 1
ATOM 707 C CA . THR A 1 84 ? 12.034 17.264 0.550 1.00 45.59 84 THR A CA 1
ATOM 708 C C . THR A 1 84 ? 11.808 18.730 0.943 1.00 45.59 84 THR A C 1
ATOM 710 O O . THR A 1 84 ? 10.653 19.118 1.120 1.00 45.59 84 THR A O 1
ATOM 713 N N . PRO A 1 85 ? 12.855 19.567 1.052 1.00 42.72 85 PRO A N 1
ATOM 714 C CA . PRO A 1 85 ? 12.743 20.963 1.497 1.00 42.72 85 PRO A CA 1
ATOM 715 C C . PRO A 1 85 ? 12.034 21.909 0.505 1.00 42.72 85 PRO A C 1
ATOM 717 O O . PRO A 1 85 ? 11.865 23.080 0.802 1.00 42.72 85 PRO A O 1
ATOM 720 N N . PHE A 1 86 ? 11.574 21.423 -0.651 1.00 42.72 86 PHE A N 1
ATOM 721 C CA . PHE A 1 86 ? 10.956 22.240 -1.706 1.00 42.72 86 PHE A CA 1
ATOM 722 C C . PHE A 1 86 ? 9.444 22.506 -1.509 1.00 42.72 86 PHE A C 1
ATOM 724 O O . PHE A 1 86 ? 8.778 23.046 -2.386 1.00 42.72 86 PHE A O 1
ATOM 731 N N . LEU A 1 87 ? 8.861 22.087 -0.379 1.00 47.34 87 LEU A N 1
ATOM 732 C CA . LEU A 1 87 ? 7.404 22.100 -0.190 1.00 47.34 87 LEU A CA 1
ATOM 733 C C . LEU A 1 87 ? 6.825 23.475 0.194 1.00 47.34 87 LEU A C 1
ATOM 735 O O . LEU A 1 87 ? 5.626 23.687 0.035 1.00 47.34 87 LEU A O 1
ATOM 739 N N . GLU A 1 88 ? 7.643 24.400 0.702 1.00 47.06 88 GLU A N 1
ATOM 740 C CA . GLU A 1 88 ? 7.171 25.711 1.180 1.00 47.06 88 GLU A CA 1
ATOM 741 C C . GLU A 1 88 ? 6.782 26.656 0.022 1.00 47.06 88 GLU A C 1
ATOM 743 O O . GLU A 1 88 ? 5.862 27.466 0.148 1.00 47.06 88 GLU A O 1
ATOM 748 N N . GLU A 1 89 ? 7.397 26.492 -1.154 1.00 46.41 89 GLU A N 1
ATOM 749 C CA . GLU A 1 89 ? 7.122 27.324 -2.336 1.00 46.41 89 GLU A CA 1
ATOM 750 C C . GLU A 1 89 ? 5.848 26.906 -3.094 1.00 46.41 89 GLU A C 1
ATOM 752 O O . GLU A 1 89 ? 5.205 27.737 -3.733 1.00 46.41 89 GLU A O 1
ATOM 757 N N . MET A 1 90 ? 5.414 25.643 -2.989 1.00 51.19 90 MET A N 1
ATOM 758 C CA . MET A 1 90 ? 4.280 25.124 -3.775 1.00 51.19 90 MET A CA 1
ATOM 759 C C . MET A 1 90 ? 2.897 25.463 -3.193 1.00 51.19 90 MET A C 1
ATOM 761 O O . MET A 1 90 ? 1.888 25.256 -3.862 1.00 51.19 90 MET A O 1
ATOM 765 N N . VAL A 1 91 ? 2.830 26.006 -1.972 1.00 48.75 91 VAL A N 1
ATOM 766 C CA . VAL A 1 91 ? 1.571 26.450 -1.337 1.00 48.75 91 VAL A CA 1
ATOM 767 C C . VAL A 1 91 ? 1.086 27.797 -1.905 1.00 48.75 91 VAL A C 1
ATOM 769 O O . VAL A 1 91 ? -0.084 28.145 -1.759 1.00 48.75 91 VAL A O 1
ATOM 772 N N . HIS A 1 92 ? 1.952 28.536 -2.604 1.00 45.12 92 HIS A N 1
ATOM 773 C CA . HIS A 1 92 ? 1.676 29.902 -3.063 1.00 45.12 92 HIS A CA 1
ATOM 774 C C . HIS A 1 92 ? 1.249 30.018 -4.532 1.00 45.12 92 HIS A C 1
ATOM 776 O O . HIS A 1 92 ? 0.957 31.121 -4.990 1.00 45.12 92 HIS A O 1
ATOM 782 N N . ILE A 1 93 ? 1.174 28.914 -5.278 1.00 45.84 93 ILE A N 1
ATOM 783 C CA . ILE A 1 93 ? 0.706 28.951 -6.667 1.00 45.84 93 ILE A CA 1
ATOM 784 C C . ILE A 1 93 ? -0.815 28.758 -6.669 1.00 45.84 93 ILE A C 1
ATOM 786 O O . ILE A 1 93 ? -1.316 27.632 -6.667 1.00 45.84 93 ILE A O 1
ATOM 790 N N . ARG A 1 94 ? -1.531 29.885 -6.618 1.00 40.19 94 ARG A N 1
ATOM 791 C CA . ARG A 1 94 ? -2.932 30.013 -7.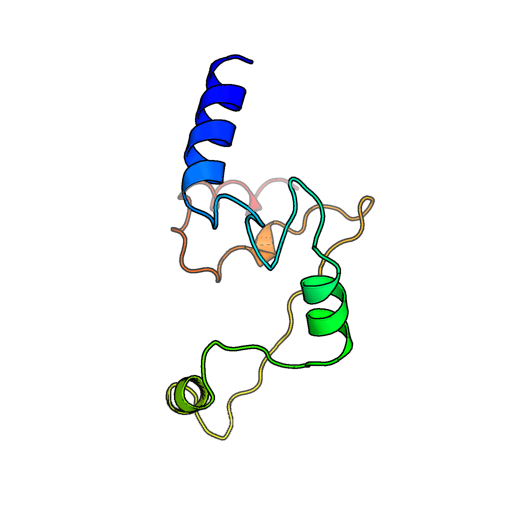036 1.00 40.19 94 ARG A CA 1
ATOM 792 C C . ARG A 1 94 ? -2.998 30.434 -8.495 1.00 40.19 94 ARG A C 1
ATOM 794 O O . ARG A 1 94 ? -2.171 31.288 -8.880 1.00 40.19 94 ARG A O 1
#

pLDDT: mean 79.9, std 20.3, range [38.06, 97.38]